Protein AF-A0AAW2D6A8-F1 (afdb_monomer)

pLDDT: mean 96.68, std 2.52, range [74.62, 98.5]

Secondary structure (DSSP, 8-state):
-HHHHHHHHHHHTTEETTTTEE--S-------S-S--EEEEE-SSS---HHHHHHHHHHHHHTT--EEEEE---SS---B-BTTBHHHHHHHSSSTTS-B-HHHHHHH-

Organism: NCBI:txid425828

Sequence (109 aa):
MWGAMRGLETFSQLVWGEPLRVAVGLYIWDAPLFAHTGVLLDTSRDYYPVEDILRTIRVISVNKMNVFHWHITDSHSFPLLVPFEPDLAAKGSYGPDMLYSPYNVNRIV

Radius of gyration: 18.93 Å; Cα contacts (8 Å, |Δi|>4): 119; chains: 1; bounding box: 34×32×54 Å

Solvent-accessible surface area (backbone atoms only — not comparable to full-atom values): 6736 Å² total; per-residue (Å²): 114,70,68,59,56,51,49,51,52,55,51,58,74,45,49,48,73,88,74,79,43,68,78,77,95,78,84,88,87,87,78,79,94,59,97,78,39,69,50,77,48,70,39,16,89,46,83,69,59,68,68,58,54,52,52,47,52,51,54,38,47,75,69,68,38,78,40,80,45,73,42,48,61,53,96,76,12,27,19,56,47,39,90,93,48,49,62,53,20,75,72,28,26,92,44,96,85,46,57,40,44,66,68,52,50,56,74,76,101

Structure (mmCIF, N/CA/C/O backbone):
data_AF-A0AAW2D6A8-F1
#
_entry.id   AF-A0AAW2D6A8-F1
#
loop_
_atom_site.group_PDB
_atom_site.id
_atom_site.type_symbol
_atom_site.label_atom_id
_atom_site.label_alt_id
_atom_site.label_comp_id
_atom_site.label_asym_id
_atom_site.label_entity_id
_atom_site.label_seq_id
_atom_site.pdbx_PDB_ins_code
_atom_site.Cartn_x
_atom_site.Cartn_y
_atom_site.Cartn_z
_atom_site.occupancy
_atom_site.B_iso_or_equiv
_atom_site.auth_seq_id
_atom_site.auth_comp_id
_atom_site.auth_asym_id
_atom_site.auth_atom_id
_atom_site.pdbx_PDB_model_num
ATOM 1 N N . MET A 1 1 ? 0.499 -11.190 -15.415 1.00 74.62 1 MET A N 1
ATOM 2 C CA . MET A 1 1 ? -0.118 -9.882 -15.095 1.00 74.62 1 MET A CA 1
ATOM 3 C C . MET A 1 1 ? 0.858 -8.932 -14.391 1.00 74.62 1 MET A C 1
ATOM 5 O O . MET A 1 1 ? 1.058 -7.838 -14.893 1.00 74.62 1 MET A O 1
ATOM 9 N N . TRP A 1 2 ? 1.540 -9.342 -13.310 1.00 89.88 2 TRP A N 1
ATOM 10 C CA . TRP A 1 2 ? 2.435 -8.473 -12.514 1.00 89.88 2 TRP A CA 1
ATOM 11 C C . TRP A 1 2 ? 3.598 -7.816 -13.279 1.00 89.88 2 TRP A C 1
ATOM 13 O O . TRP A 1 2 ? 3.808 -6.615 -13.143 1.00 89.88 2 TRP A O 1
ATOM 23 N N . GLY A 1 3 ? 4.318 -8.561 -14.127 1.00 94.62 3 GLY A N 1
ATOM 24 C CA . GLY A 1 3 ? 5.438 -8.008 -14.908 1.00 94.62 3 GLY A CA 1
ATOM 25 C C . GLY A 1 3 ? 5.023 -6.910 -15.895 1.00 94.62 3 GLY A C 1
ATOM 26 O O . GLY A 1 3 ? 5.742 -5.931 -16.058 1.00 94.62 3 GLY A O 1
ATOM 27 N N . ALA A 1 4 ? 3.824 -7.009 -16.481 1.00 96.00 4 ALA A N 1
ATOM 28 C CA . ALA A 1 4 ? 3.305 -5.990 -17.395 1.00 96.00 4 ALA A CA 1
ATOM 29 C C . ALA A 1 4 ? 3.071 -4.648 -16.682 1.00 96.00 4 ALA A C 1
ATOM 31 O O . ALA A 1 4 ? 3.414 -3.606 -17.228 1.00 96.00 4 ALA A O 1
ATOM 32 N N . MET A 1 5 ? 2.572 -4.661 -15.440 1.00 95.56 5 MET A N 1
ATOM 33 C CA . MET A 1 5 ? 2.414 -3.435 -14.644 1.00 95.56 5 MET A CA 1
ATOM 34 C C . MET A 1 5 ? 3.761 -2.779 -14.325 1.00 95.56 5 MET A C 1
ATOM 36 O O . MET A 1 5 ? 3.877 -1.559 -14.382 1.00 95.56 5 MET A O 1
ATOM 40 N N . ARG A 1 6 ? 4.805 -3.575 -14.052 1.00 97.00 6 ARG A N 1
ATOM 41 C CA . ARG A 1 6 ? 6.170 -3.051 -13.870 1.00 97.00 6 ARG A CA 1
ATOM 42 C C . ARG A 1 6 ? 6.734 -2.468 -15.163 1.00 97.00 6 ARG A C 1
ATOM 44 O O . ARG A 1 6 ? 7.378 -1.426 -15.117 1.00 97.00 6 ARG A O 1
ATOM 51 N N . GLY A 1 7 ? 6.448 -3.103 -16.299 1.00 96.88 7 GLY A N 1
ATOM 52 C CA . GLY A 1 7 ? 6.788 -2.586 -17.623 1.00 96.88 7 GLY A CA 1
ATOM 53 C C . GLY A 1 7 ? 6.091 -1.261 -17.938 1.00 96.88 7 GLY A C 1
ATOM 54 O O . GLY A 1 7 ? 6.742 -0.353 -18.439 1.00 96.88 7 GLY A O 1
ATOM 55 N N . LEU A 1 8 ? 4.807 -1.113 -17.588 1.00 96.50 8 LEU A N 1
ATOM 56 C CA . LEU A 1 8 ? 4.070 0.150 -17.729 1.00 96.50 8 LEU A CA 1
ATOM 57 C C . LEU A 1 8 ? 4.647 1.261 -16.844 1.00 96.50 8 LEU A C 1
ATOM 59 O O . LEU A 1 8 ? 4.742 2.399 -17.292 1.00 96.50 8 LEU A O 1
ATOM 63 N N . GLU A 1 9 ? 5.076 0.929 -15.626 1.00 97.38 9 GLU A N 1
ATOM 64 C CA . GLU A 1 9 ? 5.776 1.878 -14.757 1.00 97.38 9 GLU A CA 1
ATOM 65 C C . GLU A 1 9 ? 7.135 2.287 -15.342 1.00 97.38 9 GLU A C 1
ATOM 67 O O . GLU A 1 9 ? 7.478 3.459 -15.353 1.00 97.38 9 GLU A O 1
ATOM 72 N N . THR A 1 10 ? 7.913 1.358 -15.902 1.00 97.62 10 THR A N 1
ATOM 73 C CA . THR A 1 10 ? 9.139 1.733 -16.628 1.00 97.62 10 THR A CA 1
ATOM 74 C C . THR A 1 10 ? 8.824 2.581 -17.862 1.00 97.62 10 THR A C 1
ATOM 76 O O . THR A 1 10 ? 9.535 3.537 -18.142 1.00 97.62 10 THR A O 1
ATOM 79 N N . PHE A 1 11 ? 7.750 2.273 -18.590 1.00 96.31 11 PHE A N 1
ATOM 80 C CA . PHE A 1 11 ? 7.337 3.040 -19.762 1.00 96.31 11 PHE A CA 1
ATOM 81 C C . PHE A 1 11 ? 6.936 4.478 -19.410 1.00 96.31 11 PHE A C 1
ATOM 83 O O . PHE A 1 11 ? 7.317 5.393 -20.136 1.00 96.31 11 PHE A O 1
ATOM 90 N N . SER A 1 12 ? 6.226 4.706 -18.298 1.00 95.94 12 SER A N 1
ATOM 91 C CA . SER A 1 12 ? 5.855 6.061 -17.857 1.00 95.94 12 SER A CA 1
ATOM 92 C C . SER A 1 12 ? 7.091 6.938 -17.610 1.00 95.94 12 SER A C 1
ATOM 94 O O . SER A 1 12 ? 7.089 8.118 -17.952 1.00 95.94 12 SER A O 1
ATOM 96 N N . GLN A 1 13 ? 8.179 6.337 -17.119 1.00 96.25 13 GLN A N 1
ATOM 97 C CA . GLN A 1 13 ? 9.468 6.992 -16.878 1.00 96.25 13 GLN A CA 1
ATOM 98 C C . GLN A 1 13 ? 10.221 7.344 -18.176 1.00 96.25 13 GLN A C 1
ATOM 100 O O . GLN A 1 13 ? 11.159 8.137 -18.144 1.00 96.25 13 GLN A O 1
ATOM 105 N N . LEU A 1 14 ? 9.808 6.794 -19.326 1.00 97.19 14 LEU A N 1
ATOM 106 C CA . LEU A 1 14 ? 10.349 7.128 -20.651 1.00 97.19 14 LEU A CA 1
ATOM 107 C C . LEU A 1 14 ? 9.614 8.292 -21.330 1.00 97.19 14 LEU A C 1
ATOM 109 O O . LEU A 1 14 ? 9.956 8.627 -22.465 1.00 97.19 14 LEU A O 1
ATOM 113 N N . VAL A 1 15 ? 8.603 8.885 -20.688 1.00 96.50 15 VAL A N 1
ATOM 114 C CA . VAL A 1 15 ? 7.837 10.022 -21.217 1.00 96.50 15 VAL A CA 1
ATOM 115 C C . VAL A 1 15 ? 8.289 11.313 -20.528 1.00 96.50 15 VAL A C 1
ATOM 117 O O . VAL A 1 15 ? 8.326 11.373 -19.302 1.00 96.50 15 VAL A O 1
ATOM 120 N N . TRP A 1 16 ? 8.620 12.365 -21.286 1.00 96.69 16 TRP A N 1
ATOM 121 C CA . TRP A 1 16 ? 9.060 13.648 -20.712 1.00 96.69 16 TRP A CA 1
ATOM 122 C C . TRP A 1 16 ? 8.761 14.869 -21.594 1.00 96.69 16 TRP A C 1
ATOM 124 O O . TRP A 1 16 ? 8.532 14.749 -22.796 1.00 96.69 16 TRP A O 1
ATOM 134 N N . GLY A 1 17 ? 8.870 16.062 -20.998 1.00 96.12 17 GLY A N 1
ATOM 135 C CA . GLY A 1 17 ? 8.890 17.353 -21.694 1.00 96.12 17 GLY A CA 1
ATOM 136 C C . GLY A 1 17 ? 7.524 17.920 -22.097 1.00 96.12 17 GLY A C 1
ATOM 137 O O . GLY A 1 17 ? 6.500 17.247 -22.032 1.00 96.12 17 GLY A O 1
ATOM 138 N N . GLU A 1 18 ? 7.541 19.181 -22.538 1.00 95.25 18 GLU A N 1
ATOM 139 C CA . GLU A 1 18 ? 6.399 19.896 -23.119 1.00 95.25 18 GLU A CA 1
ATOM 140 C C . GLU A 1 18 ? 6.817 20.481 -24.487 1.00 95.25 18 GLU A C 1
ATOM 142 O O . GLU A 1 18 ? 7.681 21.360 -24.528 1.00 95.25 18 GLU A O 1
ATOM 147 N N . PRO A 1 19 ? 6.292 19.991 -25.632 1.00 94.19 19 PRO A N 1
ATOM 148 C CA . PRO A 1 19 ? 5.320 18.903 -25.778 1.00 94.19 19 PRO A CA 1
ATOM 149 C C . PRO A 1 19 ? 5.887 17.545 -25.342 1.00 94.19 19 PRO A C 1
ATOM 151 O O . PRO A 1 19 ? 7.105 17.364 -25.330 1.00 94.19 19 PRO A O 1
ATOM 154 N N . LEU A 1 20 ? 4.994 16.598 -25.028 1.00 96.69 20 LEU A N 1
ATOM 155 C CA . LEU A 1 20 ? 5.362 15.244 -24.603 1.00 96.69 20 LEU A CA 1
ATOM 156 C C . LEU A 1 20 ? 6.233 14.543 -25.651 1.00 96.69 20 LEU A C 1
ATOM 158 O O . LEU A 1 20 ? 5.919 14.521 -26.843 1.00 96.69 20 LEU A O 1
ATOM 162 N N . ARG A 1 21 ? 7.316 13.930 -25.180 1.00 96.81 21 ARG A N 1
ATOM 163 C CA . ARG A 1 21 ? 8.267 13.130 -25.955 1.00 96.81 21 ARG A CA 1
ATOM 164 C C . ARG A 1 21 ? 8.390 11.755 -25.320 1.00 96.81 21 ARG A C 1
ATOM 166 O O . ARG A 1 21 ? 8.248 11.615 -24.109 1.00 96.81 21 ARG A O 1
ATOM 173 N N . VAL A 1 22 ? 8.676 10.758 -26.148 1.00 96.62 22 VAL A N 1
ATOM 174 C CA . VAL A 1 22 ? 8.923 9.378 -25.721 1.00 96.62 22 VAL A CA 1
ATOM 175 C C . VAL A 1 22 ? 10.203 8.899 -26.387 1.00 96.62 22 VAL A C 1
ATOM 177 O O . VAL A 1 22 ? 10.433 9.184 -27.564 1.00 96.62 22 VAL A O 1
ATOM 180 N N . ALA A 1 23 ? 11.046 8.183 -25.649 1.00 93.50 23 ALA A N 1
ATOM 181 C CA . ALA A 1 23 ? 12.260 7.606 -26.210 1.00 93.50 23 ALA A CA 1
ATOM 182 C C . ALA A 1 23 ? 11.914 6.474 -27.194 1.00 93.50 23 ALA A C 1
ATOM 184 O O . ALA A 1 23 ? 11.066 5.629 -26.910 1.00 93.50 23 ALA A O 1
ATOM 185 N N . VAL A 1 24 ? 12.582 6.446 -28.350 1.00 94.56 24 VAL A N 1
ATOM 186 C CA . VAL A 1 24 ? 12.355 5.456 -29.416 1.00 94.56 24 VAL A CA 1
ATOM 187 C C . VAL A 1 24 ? 13.617 4.641 -29.688 1.00 94.56 24 VAL A C 1
ATOM 189 O O . VAL A 1 24 ? 14.727 5.104 -29.437 1.00 94.56 24 VAL A O 1
ATOM 192 N N . GLY A 1 25 ? 13.447 3.420 -30.204 1.00 95.50 25 GLY A N 1
ATOM 193 C CA . GLY A 1 25 ? 14.567 2.518 -30.503 1.00 95.50 25 GLY A CA 1
ATOM 194 C C . GLY A 1 25 ? 15.205 1.870 -29.269 1.00 95.50 25 GLY A C 1
ATOM 195 O O . GLY A 1 25 ? 16.339 1.406 -29.346 1.00 95.50 25 GLY A O 1
ATOM 196 N N . LEU A 1 26 ? 14.497 1.842 -28.136 1.00 96.06 26 LEU A N 1
ATOM 197 C CA . LEU A 1 26 ? 14.963 1.207 -26.904 1.00 96.06 26 LEU A CA 1
ATOM 198 C C . LEU A 1 26 ? 14.541 -0.265 -26.830 1.00 96.06 26 LEU A C 1
ATOM 200 O O . LEU A 1 26 ? 13.419 -0.622 -27.185 1.00 96.06 26 LEU A O 1
ATOM 204 N N . TYR A 1 27 ? 15.426 -1.093 -26.280 1.00 97.12 27 TYR A N 1
ATOM 205 C CA . TYR A 1 27 ? 15.123 -2.446 -25.824 1.00 97.12 27 TYR A CA 1
ATOM 206 C C . TYR A 1 27 ? 15.457 -2.537 -24.333 1.00 97.12 27 TYR A C 1
ATOM 208 O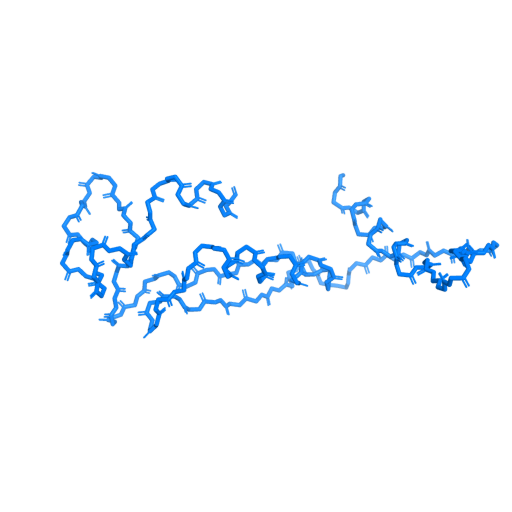 O . TYR A 1 27 ? 16.599 -2.297 -23.942 1.00 97.12 27 TYR A O 1
ATOM 216 N N . ILE A 1 28 ? 14.461 -2.857 -23.505 1.00 97.56 28 ILE A N 1
ATOM 217 C CA . ILE A 1 28 ? 14.611 -2.990 -22.052 1.00 97.56 28 ILE A CA 1
ATOM 218 C C . ILE A 1 28 ? 14.198 -4.404 -21.657 1.00 97.56 28 ILE A C 1
ATOM 220 O O . ILE A 1 28 ? 13.079 -4.833 -21.935 1.00 97.56 28 ILE A O 1
ATOM 224 N N . TRP A 1 29 ? 15.104 -5.105 -20.983 1.00 97.81 29 TRP A N 1
ATOM 225 C CA . TRP A 1 29 ? 14.840 -6.370 -20.310 1.00 97.81 29 TRP A CA 1
ATOM 226 C C . TRP A 1 29 ? 15.030 -6.145 -18.811 1.00 97.81 29 TRP A C 1
ATOM 228 O O . TRP A 1 29 ? 16.063 -5.612 -18.408 1.00 97.81 29 TRP A O 1
ATOM 238 N N . ASP A 1 30 ? 14.033 -6.500 -18.003 1.00 97.69 30 ASP A N 1
ATOM 239 C CA . ASP A 1 30 ? 14.029 -6.222 -16.565 1.00 97.69 30 ASP A CA 1
ATOM 240 C C . ASP A 1 30 ? 13.316 -7.339 -15.789 1.00 97.69 30 ASP A C 1
ATOM 242 O O . ASP A 1 30 ? 12.319 -7.904 -16.253 1.00 97.69 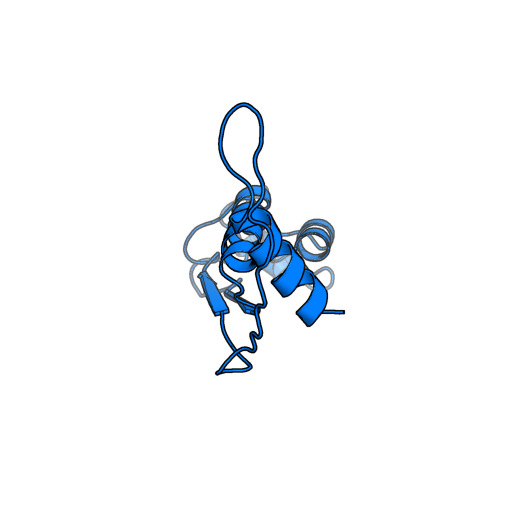30 ASP A O 1
ATOM 246 N N . ALA A 1 31 ? 13.838 -7.657 -14.605 1.00 96.75 31 ALA A N 1
ATOM 247 C CA . ALA A 1 31 ? 13.294 -8.638 -13.676 1.00 96.75 31 ALA A CA 1
ATOM 248 C C . ALA A 1 31 ? 13.777 -8.339 -12.242 1.00 96.75 31 ALA A C 1
ATOM 250 O O . ALA A 1 31 ? 14.926 -7.935 -12.052 1.00 96.75 31 ALA A O 1
ATOM 251 N N . PRO A 1 32 ? 12.942 -8.562 -11.209 1.00 97.00 32 PRO A N 1
ATOM 252 C CA . PRO A 1 32 ? 13.347 -8.315 -9.831 1.00 97.00 32 PRO A CA 1
ATOM 253 C C . PRO A 1 32 ? 14.398 -9.334 -9.372 1.00 97.00 32 PRO A C 1
ATOM 255 O O . PRO A 1 32 ? 14.237 -10.536 -9.581 1.00 97.00 32 PRO A O 1
ATOM 258 N N . LEU A 1 33 ? 15.436 -8.864 -8.672 1.00 97.38 33 LEU A N 1
ATOM 259 C CA . LEU A 1 33 ? 16.432 -9.738 -8.038 1.00 97.38 33 LEU A CA 1
ATOM 260 C C . LEU A 1 33 ? 15.841 -10.524 -6.854 1.00 97.38 33 LEU A C 1
ATOM 262 O O . LEU A 1 33 ? 16.191 -11.681 -6.638 1.00 97.38 33 LEU A O 1
ATOM 266 N N . PHE A 1 34 ? 14.930 -9.901 -6.100 1.00 96.94 34 PHE A N 1
ATOM 267 C CA . PHE A 1 34 ? 14.270 -10.499 -4.940 1.00 96.94 34 PHE A CA 1
ATOM 268 C C . PHE A 1 34 ? 12.754 -10.502 -5.120 1.00 96.94 34 PHE A C 1
ATOM 270 O O . PHE A 1 34 ? 12.161 -9.500 -5.515 1.00 96.94 34 PHE A O 1
ATOM 277 N N . ALA A 1 35 ? 12.114 -11.621 -4.778 1.00 95.88 35 ALA A N 1
ATOM 278 C CA . ALA A 1 35 ? 10.661 -11.757 -4.874 1.00 95.88 35 ALA A CA 1
ATOM 279 C C . ALA A 1 35 ? 9.902 -10.981 -3.783 1.00 95.88 35 ALA A C 1
ATOM 281 O O . ALA A 1 35 ? 8.710 -10.735 -3.944 1.00 95.88 35 ALA A O 1
ATOM 282 N N . HIS A 1 36 ? 10.562 -10.603 -2.685 1.00 96.88 36 HIS A N 1
ATOM 283 C CA . HIS A 1 36 ? 9.956 -9.886 -1.564 1.00 96.88 36 HIS A CA 1
ATOM 284 C C . HIS A 1 36 ? 10.637 -8.528 -1.385 1.00 96.88 36 HIS A C 1
ATOM 286 O O . HIS A 1 36 ? 11.789 -8.454 -0.965 1.00 96.88 36 HIS A O 1
ATOM 292 N N . THR A 1 37 ? 9.915 -7.457 -1.702 1.00 96.94 37 THR A N 1
ATOM 293 C CA . THR A 1 37 ? 10.376 -6.070 -1.574 1.00 96.94 37 THR A CA 1
ATOM 294 C C . THR A 1 37 ? 9.243 -5.243 -0.988 1.00 96.94 37 THR A C 1
ATOM 296 O O . THR A 1 37 ? 8.208 -5.059 -1.632 1.00 96.94 37 THR A O 1
ATOM 299 N N . GLY A 1 38 ? 9.395 -4.782 0.250 1.00 96.19 38 GLY A N 1
ATOM 300 C CA . GLY A 1 38 ? 8.277 -4.171 0.950 1.00 96.19 38 GLY A CA 1
ATOM 301 C C . GLY A 1 38 ? 8.637 -3.092 1.945 1.00 96.19 38 GLY A C 1
ATOM 302 O O . GLY A 1 38 ? 9.797 -2.897 2.297 1.00 96.19 38 GLY A O 1
ATOM 303 N N . VAL A 1 39 ? 7.589 -2.406 2.386 1.00 97.69 39 VAL A N 1
ATOM 304 C CA . VAL A 1 39 ? 7.625 -1.361 3.410 1.00 97.69 39 VAL A CA 1
ATOM 305 C C . VAL A 1 39 ? 6.667 -1.758 4.519 1.00 97.69 39 VAL A C 1
ATOM 307 O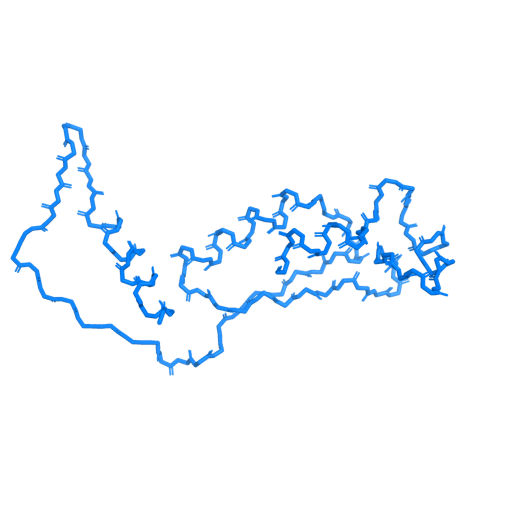 O . VAL A 1 39 ? 5.552 -2.201 4.237 1.00 97.69 39 VAL A O 1
ATOM 310 N N . LEU A 1 40 ? 7.108 -1.590 5.763 1.00 98.19 40 LEU A N 1
ATOM 311 C CA . LEU A 1 40 ? 6.261 -1.726 6.939 1.00 98.19 40 LEU A CA 1
ATOM 312 C C . LEU A 1 40 ? 5.716 -0.356 7.341 1.00 98.19 40 LEU A C 1
ATOM 314 O O . LEU A 1 40 ? 6.494 0.587 7.483 1.00 98.19 40 LEU A O 1
ATOM 318 N N . LEU A 1 41 ? 4.401 -0.260 7.536 1.00 98.31 41 LEU A N 1
ATOM 319 C CA . LEU A 1 41 ? 3.754 0.903 8.140 1.00 98.31 41 LEU A CA 1
ATOM 320 C C . LEU A 1 41 ? 3.085 0.487 9.450 1.00 98.31 41 LEU A C 1
ATOM 322 O O . LEU A 1 41 ? 2.200 -0.369 9.447 1.00 98.31 41 LEU A O 1
ATOM 326 N N . ASP A 1 42 ? 3.522 1.106 10.543 1.00 98.50 42 ASP A N 1
ATOM 327 C CA . ASP A 1 42 ? 2.910 0.982 11.864 1.00 98.50 42 ASP A CA 1
ATOM 328 C C . ASP A 1 42 ? 1.804 2.024 11.998 1.00 98.50 42 ASP A C 1
ATOM 330 O O . ASP A 1 42 ? 2.067 3.225 11.962 1.00 98.50 42 ASP A O 1
ATOM 334 N N . THR A 1 43 ? 0.567 1.548 12.118 1.00 98.31 43 THR A N 1
ATOM 335 C CA . THR A 1 43 ? -0.607 2.403 12.322 1.00 98.31 43 THR A CA 1
ATOM 336 C C . THR A 1 43 ? -1.230 2.233 13.702 1.00 98.31 43 THR A C 1
ATOM 338 O O . THR A 1 43 ? -2.386 2.604 13.897 1.00 98.31 43 THR A O 1
ATOM 341 N N . SER A 1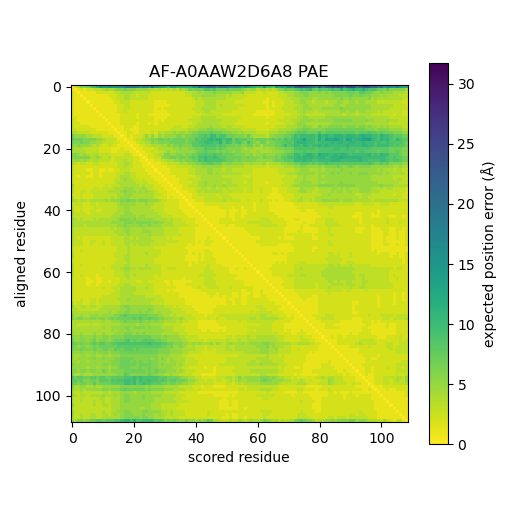 44 ? -0.510 1.598 14.629 1.00 97.94 44 SER A N 1
ATOM 342 C CA . SER A 1 44 ? -0.938 1.445 16.014 1.00 97.94 44 SER A CA 1
ATOM 343 C C . SER A 1 44 ? -0.298 2.482 16.928 1.00 97.94 44 SER A C 1
ATOM 345 O O . SER A 1 44 ? -0.969 2.997 17.820 1.00 97.94 44 SER A O 1
ATOM 347 N N . ARG A 1 45 ? 0.981 2.812 16.717 1.00 97.69 45 ARG A N 1
ATOM 348 C CA . ARG A 1 45 ? 1.667 3.846 17.515 1.00 97.69 45 ARG A CA 1
ATOM 349 C C . ARG A 1 45 ? 1.150 5.255 17.247 1.00 97.69 45 ARG A C 1
ATOM 351 O O . ARG A 1 45 ? 1.182 6.085 18.144 1.00 97.69 45 ARG A O 1
ATOM 358 N N . ASP A 1 46 ? 0.666 5.480 16.031 1.00 97.44 46 ASP A N 1
ATOM 359 C CA . ASP A 1 46 ? -0.026 6.684 15.589 1.00 97.44 46 ASP A CA 1
ATOM 360 C C . ASP A 1 46 ? -1.087 6.283 14.557 1.00 97.44 46 ASP A C 1
ATOM 362 O O . ASP A 1 46 ? -0.889 5.349 13.774 1.00 97.44 46 ASP A O 1
ATOM 366 N N . TYR A 1 47 ? -2.217 6.990 14.538 1.00 98.06 47 TYR A N 1
ATOM 367 C CA . TYR A 1 47 ? -3.259 6.760 13.539 1.00 98.06 47 TYR A CA 1
ATOM 368 C C . TYR A 1 47 ? -2.902 7.414 12.196 1.00 98.06 47 TYR A C 1
ATOM 370 O O . TYR A 1 47 ? -2.469 8.566 12.153 1.00 98.06 47 TYR A O 1
ATOM 378 N N . TYR A 1 48 ? -3.169 6.704 11.095 1.00 98.19 48 TYR A N 1
ATOM 379 C CA . TYR A 1 48 ? -3.009 7.208 9.732 1.00 98.19 48 TYR A CA 1
ATOM 380 C C . TYR A 1 48 ? -4.340 7.119 8.975 1.00 98.19 48 TYR A C 1
ATOM 382 O O . TYR A 1 48 ? -4.925 6.040 8.887 1.00 98.19 48 TYR A O 1
ATOM 390 N N . PRO A 1 49 ? -4.826 8.212 8.365 1.00 97.75 49 PRO A N 1
ATOM 391 C CA . PRO A 1 49 ? -5.993 8.150 7.494 1.00 97.75 49 PRO A CA 1
ATOM 392 C C . PRO A 1 49 ? -5.808 7.156 6.337 1.00 97.75 49 PRO A C 1
ATOM 394 O O . PRO A 1 49 ? -4.715 7.009 5.785 1.00 97.75 49 PRO A O 1
ATOM 397 N N . VAL A 1 50 ? -6.899 6.513 5.911 1.00 97.94 50 VAL A N 1
ATOM 398 C CA . VAL A 1 50 ? -6.901 5.527 4.808 1.00 97.94 50 VAL A CA 1
ATOM 399 C C . VAL A 1 50 ? -6.272 6.096 3.535 1.00 97.94 50 VAL A C 1
ATOM 401 O O . VAL A 1 50 ? -5.518 5.421 2.840 1.00 97.94 50 VAL A O 1
ATOM 404 N N . GLU A 1 51 ? -6.538 7.360 3.240 1.00 98.12 51 GLU A N 1
ATOM 405 C CA . GLU A 1 51 ? -6.026 8.070 2.075 1.00 98.12 51 GLU A CA 1
ATOM 406 C C . GLU A 1 51 ? -4.494 8.211 2.106 1.00 98.12 51 GLU A C 1
ATOM 408 O O . GLU A 1 51 ? -3.854 8.119 1.055 1.00 98.12 51 GLU A O 1
ATOM 413 N N . ASP A 1 52 ? -3.885 8.341 3.287 1.00 98.06 52 ASP A N 1
ATOM 414 C CA . ASP A 1 52 ? -2.428 8.365 3.444 1.00 98.06 52 ASP A CA 1
ATOM 415 C C . ASP A 1 52 ? -1.802 6.979 3.265 1.00 98.06 52 ASP A C 1
ATOM 417 O O . ASP A 1 52 ? -0.733 6.850 2.654 1.00 98.06 52 ASP A O 1
ATOM 421 N N . ILE A 1 53 ? -2.491 5.925 3.710 1.00 98.25 53 ILE A N 1
ATOM 422 C CA . ILE A 1 53 ? -2.087 4.535 3.456 1.00 98.25 53 ILE A CA 1
ATOM 423 C C . ILE A 1 53 ? -2.119 4.253 1.947 1.00 98.25 53 ILE A C 1
ATOM 425 O O . ILE A 1 53 ? -1.136 3.778 1.376 1.00 98.25 53 ILE A O 1
ATOM 429 N N . LEU A 1 54 ? -3.202 4.630 1.262 1.00 98.25 54 LEU A N 1
ATOM 430 C CA . LEU A 1 54 ? -3.336 4.472 -0.191 1.00 98.25 54 LEU A CA 1
ATOM 431 C C . LEU A 1 54 ? -2.291 5.284 -0.966 1.00 98.25 54 LEU A C 1
ATOM 433 O O . LEU A 1 54 ? -1.732 4.803 -1.957 1.00 98.25 54 LEU A O 1
ATOM 437 N N . ARG A 1 55 ? -1.984 6.504 -0.510 1.00 98.06 55 ARG A N 1
ATOM 438 C CA . ARG A 1 55 ? -0.893 7.318 -1.062 1.00 98.06 55 ARG A CA 1
ATOM 439 C C . ARG A 1 55 ? 0.453 6.610 -0.908 1.00 98.06 55 ARG A C 1
ATOM 441 O O . ARG A 1 55 ? 1.234 6.588 -1.857 1.00 98.06 55 ARG A O 1
ATOM 448 N N . THR A 1 56 ? 0.702 5.986 0.239 1.00 97.62 56 THR A N 1
ATOM 449 C CA . THR A 1 56 ? 1.918 5.204 0.503 1.00 97.62 56 THR A CA 1
ATOM 450 C C . THR A 1 56 ? 2.012 3.989 -0.420 1.00 97.62 56 THR A C 1
ATOM 452 O O . THR A 1 56 ? 3.035 3.799 -1.075 1.00 97.62 56 THR A O 1
ATOM 455 N N . ILE A 1 57 ? 0.929 3.224 -0.578 1.00 97.25 57 ILE A N 1
AT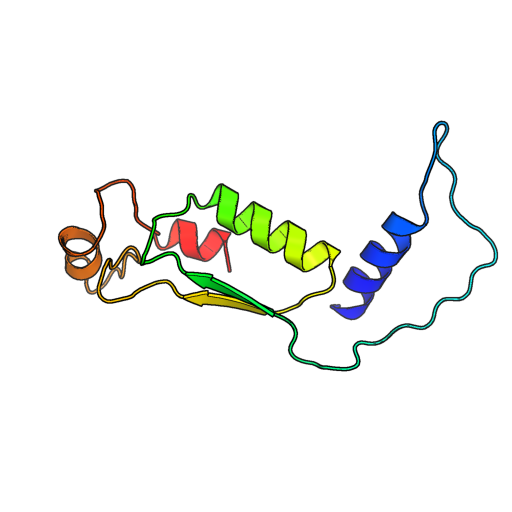OM 456 C CA . ILE A 1 57 ? 0.863 2.084 -1.508 1.00 97.25 57 ILE A CA 1
ATOM 457 C C . ILE A 1 57 ? 1.142 2.529 -2.949 1.00 97.25 57 ILE A C 1
ATOM 459 O O . ILE A 1 57 ? 1.894 1.868 -3.669 1.00 97.25 57 ILE A O 1
ATOM 463 N N . ARG A 1 58 ? 0.616 3.688 -3.368 1.00 96.62 58 ARG A N 1
ATOM 464 C CA . ARG A 1 58 ? 0.920 4.264 -4.686 1.00 96.62 58 ARG A CA 1
ATOM 465 C C . ARG A 1 58 ? 2.417 4.540 -4.850 1.00 96.62 58 ARG A C 1
ATOM 467 O O . ARG A 1 58 ? 2.982 4.180 -5.880 1.00 96.62 58 ARG A O 1
ATOM 474 N N . VAL A 1 59 ? 3.063 5.126 -3.842 1.00 96.69 59 VAL A N 1
ATOM 475 C CA . VAL A 1 59 ? 4.512 5.395 -3.856 1.00 96.69 59 VAL A CA 1
ATOM 476 C C . VAL A 1 59 ? 5.326 4.094 -3.908 1.00 96.69 59 VAL A C 1
ATOM 478 O O . VAL A 1 59 ? 6.272 3.983 -4.685 1.00 96.69 59 VAL A O 1
ATOM 481 N N . ILE A 1 60 ? 4.945 3.079 -3.135 1.00 95.94 60 ILE A N 1
ATOM 482 C C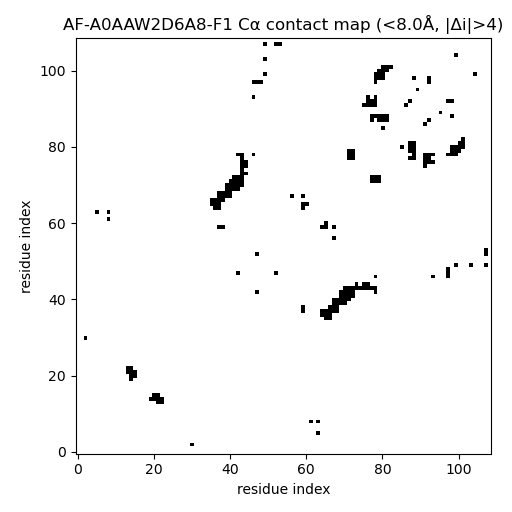A . ILE A 1 60 ? 5.581 1.751 -3.148 1.00 95.94 60 ILE A CA 1
ATOM 483 C C . ILE A 1 60 ? 5.452 1.111 -4.543 1.00 95.94 60 ILE A C 1
ATOM 485 O O . ILE A 1 60 ? 6.421 0.561 -5.068 1.00 95.94 60 ILE A O 1
ATOM 489 N N . SER A 1 61 ? 4.288 1.251 -5.188 1.00 94.44 61 SER A N 1
ATOM 490 C CA . SER A 1 61 ? 4.033 0.716 -6.528 1.00 94.44 61 SER A CA 1
ATOM 491 C C . SER A 1 61 ? 4.925 1.336 -7.609 1.00 94.44 61 SER A C 1
ATOM 493 O O . SER A 1 61 ? 5.506 0.584 -8.398 1.00 94.44 61 SER A O 1
ATOM 495 N N . VAL A 1 62 ? 5.076 2.670 -7.638 1.00 96.06 62 VAL A N 1
ATOM 496 C CA . VAL A 1 62 ? 5.944 3.350 -8.629 1.00 96.06 62 VAL A CA 1
ATOM 497 C C . VAL A 1 62 ? 7.428 3.021 -8.417 1.00 96.06 62 VAL A C 1
ATOM 499 O O . VAL A 1 62 ? 8.203 2.940 -9.365 1.00 96.06 62 VAL A O 1
ATOM 502 N N . ASN A 1 63 ? 7.814 2.690 -7.181 1.00 96.94 63 ASN A N 1
ATOM 503 C CA . ASN A 1 63 ? 9.148 2.182 -6.839 1.00 96.94 63 ASN A CA 1
ATOM 504 C C . ASN A 1 63 ? 9.310 0.667 -7.070 1.00 96.94 63 ASN A C 1
ATOM 506 O O . ASN A 1 63 ? 10.277 0.064 -6.611 1.00 96.94 63 ASN A O 1
ATOM 510 N N . LYS A 1 64 ? 8.365 0.029 -7.770 1.00 97.19 64 LYS A N 1
ATOM 511 C CA . LYS A 1 64 ? 8.358 -1.406 -8.097 1.00 97.19 64 LYS A CA 1
ATOM 512 C C . LYS A 1 64 ? 8.357 -2.366 -6.893 1.00 97.19 64 LYS A C 1
ATOM 514 O O . LYS A 1 64 ? 8.459 -3.576 -7.094 1.00 97.19 64 LYS A O 1
ATOM 519 N N . MET A 1 65 ? 8.134 -1.869 -5.677 1.00 97.00 65 MET A N 1
ATOM 520 C CA . MET A 1 65 ? 7.956 -2.696 -4.483 1.00 97.00 65 MET A CA 1
ATOM 521 C C . MET A 1 65 ? 6.600 -3.414 -4.515 1.00 97.00 65 MET A C 1
ATOM 523 O O . MET A 1 65 ? 5.654 -2.971 -5.178 1.00 97.00 65 MET A O 1
ATOM 527 N N . ASN A 1 66 ? 6.510 -4.573 -3.865 1.00 96.19 66 ASN A N 1
ATOM 528 C CA . ASN A 1 66 ? 5.397 -5.511 -4.029 1.00 96.19 66 ASN A CA 1
ATOM 529 C C . ASN A 1 66 ? 4.752 -6.006 -2.732 1.00 96.19 66 ASN A C 1
ATOM 531 O O . ASN A 1 66 ? 3.767 -6.734 -2.815 1.00 96.19 66 ASN A O 1
ATOM 535 N N . VAL A 1 67 ? 5.269 -5.622 -1.566 1.00 97.44 67 VAL A N 1
ATOM 536 C CA . VAL A 1 67 ? 4.679 -5.982 -0.274 1.00 97.44 67 VAL A CA 1
ATOM 537 C C . VAL A 1 67 ? 4.448 -4.728 0.558 1.00 97.44 67 VAL A C 1
ATOM 539 O O . VAL A 1 67 ? 5.364 -3.951 0.812 1.00 97.44 67 VAL A O 1
ATOM 542 N N . PHE A 1 68 ? 3.215 -4.543 1.009 1.00 97.94 68 PHE A N 1
ATOM 543 C CA . PHE A 1 68 ? 2.882 -3.576 2.044 1.00 97.94 68 PHE A CA 1
ATOM 544 C C . PHE A 1 68 ? 2.637 -4.347 3.339 1.00 97.94 68 PHE A C 1
ATOM 546 O O . PHE A 1 68 ? 1.654 -5.077 3.456 1.00 97.94 68 PHE A O 1
ATOM 553 N N . HIS A 1 69 ? 3.569 -4.247 4.283 1.00 98.25 69 HIS A N 1
ATOM 554 C CA . HIS A 1 69 ? 3.433 -4.878 5.586 1.00 98.25 69 HIS A CA 1
ATOM 555 C C . HIS A 1 69 ? 2.704 -3.906 6.511 1.00 98.25 69 HIS A C 1
ATOM 557 O O . HIS A 1 69 ? 3.269 -2.931 7.000 1.00 98.25 69 HIS A O 1
ATOM 563 N N . TRP A 1 70 ? 1.426 -4.169 6.741 1.00 98.19 70 TRP A N 1
ATOM 564 C CA . TRP A 1 70 ? 0.615 -3.332 7.606 1.00 98.19 70 TRP A CA 1
ATOM 565 C C . TRP A 1 70 ? 0.694 -3.815 9.059 1.00 98.19 70 TRP A C 1
ATOM 567 O O . TRP A 1 70 ? 0.049 -4.793 9.434 1.00 98.19 70 TRP A O 1
ATOM 577 N N . HIS A 1 71 ? 1.494 -3.133 9.879 1.00 98.44 71 HIS A N 1
ATOM 578 C CA . HIS A 1 71 ? 1.546 -3.357 11.325 1.00 98.44 71 HIS A CA 1
ATOM 579 C C . HIS A 1 71 ? 0.398 -2.581 11.978 1.00 98.44 71 HIS A C 1
ATOM 581 O O . HIS A 1 71 ? 0.523 -1.415 12.344 1.00 98.44 71 HIS A O 1
ATOM 587 N N . ILE A 1 72 ? -0.775 -3.212 12.004 1.00 97.94 72 ILE A N 1
ATOM 588 C CA . ILE A 1 72 ? -2.047 -2.528 12.268 1.00 97.94 72 ILE A CA 1
ATOM 589 C C . ILE A 1 72 ? -2.399 -2.402 13.757 1.00 97.94 72 ILE A C 1
ATOM 591 O O . ILE A 1 72 ? -3.161 -1.512 14.117 1.00 97.94 72 ILE A O 1
ATOM 595 N N . THR A 1 73 ? -1.844 -3.248 14.628 1.00 97.94 73 THR A N 1
ATOM 596 C CA . THR A 1 73 ? -2.119 -3.259 16.077 1.00 97.94 73 THR A CA 1
ATOM 597 C C . THR A 1 73 ? -0.838 -3.426 16.884 1.00 97.94 73 THR A C 1
ATOM 599 O O . THR A 1 73 ? 0.056 -4.166 16.482 1.00 97.94 73 THR A O 1
ATOM 602 N N . ASP A 1 74 ? -0.797 -2.820 18.061 1.00 98.12 74 ASP A N 1
ATOM 603 C CA . ASP A 1 74 ? 0.276 -2.881 19.052 1.00 98.12 74 ASP A CA 1
ATOM 604 C C . ASP A 1 74 ? -0.349 -2.554 20.425 1.00 98.12 74 ASP A C 1
ATOM 606 O O . ASP A 1 74 ? -1.551 -2.329 20.555 1.00 98.12 74 ASP A O 1
ATOM 610 N N . SER A 1 75 ? 0.466 -2.512 21.468 1.00 97.50 75 SER A N 1
ATOM 611 C CA . SER A 1 75 ? 0.084 -2.145 22.833 1.00 97.50 75 SER A CA 1
ATOM 612 C C . SER A 1 75 ? -0.513 -0.740 22.982 1.00 97.50 75 SER A C 1
ATOM 614 O O . SER A 1 75 ? -1.242 -0.498 23.941 1.00 97.50 75 SER A O 1
ATOM 616 N N . HIS A 1 76 ? -0.204 0.179 22.062 1.00 97.75 76 HIS A N 1
ATOM 617 C CA . HIS A 1 76 ? -0.651 1.571 22.131 1.00 97.75 76 HIS A CA 1
ATOM 618 C C . HIS A 1 76 ? -2.073 1.754 21.602 1.00 97.75 76 HIS A C 1
ATOM 620 O O . HIS A 1 76 ? -2.823 2.555 22.157 1.00 97.75 76 HIS A O 1
ATOM 626 N N . SER A 1 77 ? -2.446 1.022 20.545 1.00 98.25 77 SER A N 1
ATOM 627 C CA . SER A 1 77 ? -3.814 1.041 20.038 1.00 98.25 77 SER A CA 1
ATOM 628 C C . SER A 1 77 ? -4.209 -0.201 19.234 1.00 98.25 77 SER A C 1
ATOM 630 O O . SER A 1 77 ? -3.389 -0.881 18.609 1.00 98.25 77 SER A O 1
ATOM 632 N N . PHE A 1 78 ? -5.514 -0.449 19.194 1.00 98.38 78 PHE A N 1
ATOM 633 C CA . PHE A 1 78 ? -6.169 -1.457 18.370 1.00 98.38 78 PHE A CA 1
ATOM 634 C C . PHE A 1 78 ? -7.177 -0.768 17.429 1.00 98.38 78 PHE A C 1
ATOM 636 O O . PHE A 1 78 ? -8.360 -0.690 17.744 1.00 98.38 78 PHE A O 1
ATOM 643 N N . PRO A 1 79 ? -6.746 -0.217 16.281 1.00 97.94 79 PRO A N 1
ATOM 644 C CA . PRO A 1 79 ? -7.631 0.523 15.376 1.00 97.94 79 PRO A CA 1
ATOM 645 C C . PRO A 1 79 ? -8.454 -0.379 14.441 1.00 97.94 79 PRO A C 1
ATOM 647 O O . PRO A 1 79 ? -9.376 0.095 13.785 1.00 97.94 79 PRO A O 1
ATOM 650 N N . LEU A 1 80 ? -8.145 -1.673 14.330 1.00 97.94 80 LEU A N 1
ATOM 651 C CA . LEU A 1 80 ? -8.849 -2.585 13.425 1.00 97.94 80 LEU A CA 1
ATOM 652 C C . LEU A 1 80 ? -10.226 -2.981 13.979 1.00 97.94 80 LEU A C 1
ATOM 654 O O . LEU A 1 80 ? -10.311 -3.634 15.015 1.00 97.94 80 LEU A O 1
ATOM 658 N N . LEU A 1 81 ? -11.307 -2.681 13.257 1.00 97.75 81 LEU A N 1
ATOM 659 C CA . LEU A 1 81 ? -12.644 -3.134 13.640 1.00 97.75 81 LEU A CA 1
ATOM 660 C C . LEU A 1 81 ? -12.859 -4.594 13.223 1.00 97.75 81 LEU A C 1
ATOM 662 O O . LEU A 1 81 ? -13.095 -4.894 12.051 1.00 97.75 81 LEU A O 1
ATOM 666 N N . VAL A 1 82 ? -12.832 -5.496 14.204 1.00 96.75 82 VAL A N 1
ATOM 667 C CA . VAL A 1 82 ? -13.157 -6.915 14.026 1.00 96.75 82 VAL A CA 1
ATOM 668 C C . VAL A 1 82 ? -14.652 -7.116 14.311 1.00 96.75 82 VAL A C 1
ATOM 670 O O . VAL A 1 82 ? -15.062 -6.955 15.455 1.00 96.75 82 VAL A O 1
ATOM 673 N N . PRO A 1 83 ? -15.497 -7.487 13.326 1.00 94.81 83 PRO A N 1
ATOM 674 C CA . PRO A 1 83 ? -16.954 -7.518 13.520 1.00 94.81 83 PRO A CA 1
ATOM 675 C C . PRO A 1 83 ? -17.445 -8.448 14.634 1.00 94.81 83 PRO A C 1
ATOM 677 O O . PRO A 1 83 ? -18.461 -8.168 15.260 1.00 94.81 83 PRO A O 1
ATOM 680 N N . PHE A 1 84 ? -16.740 -9.558 14.867 1.00 97.00 84 PHE A N 1
ATOM 681 C CA . PHE A 1 84 ? -17.078 -10.518 15.922 1.00 97.00 84 PHE A CA 1
ATOM 682 C C . PHE A 1 84 ? -16.620 -10.061 17.316 1.00 97.00 84 PHE A C 1
ATOM 684 O O . PHE A 1 84 ? -17.140 -10.545 18.312 1.00 97.00 84 PHE A O 1
ATOM 691 N N . GLU A 1 85 ? -15.673 -9.125 17.381 1.00 97.19 85 GLU A N 1
ATOM 692 C CA . GLU A 1 85 ? -15.127 -8.596 18.630 1.00 97.19 85 GLU A CA 1
ATOM 693 C C . GLU A 1 85 ? -14.953 -7.067 18.517 1.00 97.19 85 GLU A C 1
ATOM 695 O O . GLU A 1 85 ? -13.836 -6.551 18.388 1.00 97.19 85 GLU A O 1
ATOM 700 N N . PRO A 1 86 ? -16.071 -6.316 18.486 1.00 96.12 86 PRO A N 1
ATOM 701 C CA . PRO A 1 86 ? -16.043 -4.872 18.274 1.00 96.12 86 PRO A CA 1
ATOM 702 C C . PRO A 1 86 ? -15.427 -4.114 19.457 1.00 96.12 86 PRO A C 1
ATOM 704 O O . PRO A 1 86 ? -14.916 -3.007 19.270 1.00 96.12 86 PRO A O 1
ATOM 707 N N . ASP A 1 87 ? -15.427 -4.708 20.656 1.00 97.50 87 ASP A N 1
ATOM 708 C CA . ASP A 1 87 ? -14.897 -4.078 21.865 1.00 97.50 87 ASP A CA 1
ATOM 709 C C . ASP A 1 87 ? -13.385 -3.835 21.783 1.00 97.50 87 ASP A C 1
ATOM 711 O O . ASP A 1 87 ? -12.899 -2.890 22.408 1.00 97.50 87 ASP A O 1
ATOM 715 N N . LEU A 1 88 ? -12.647 -4.625 20.990 1.00 97.56 88 LEU A N 1
ATOM 716 C CA . LEU A 1 88 ? -11.214 -4.409 20.766 1.00 97.56 88 LEU A CA 1
ATOM 717 C C . LEU A 1 88 ? -10.948 -3.022 20.180 1.00 97.56 88 LEU A C 1
ATOM 719 O O . LEU A 1 88 ? -10.136 -2.275 20.718 1.00 97.56 88 LEU A O 1
ATOM 723 N N . ALA A 1 89 ? -11.674 -2.646 19.125 1.00 97.19 89 ALA A N 1
ATOM 724 C CA . ALA A 1 89 ? -11.538 -1.323 18.524 1.00 97.19 89 ALA A CA 1
ATOM 725 C C . ALA A 1 89 ? -12.214 -0.235 19.360 1.00 97.19 89 ALA A C 1
ATOM 727 O O . ALA A 1 89 ? -11.651 0.845 19.539 1.00 97.19 89 ALA A O 1
ATOM 728 N N . ALA A 1 90 ? -13.395 -0.522 19.918 1.00 96.94 90 ALA A N 1
ATOM 729 C CA . ALA A 1 90 ? -14.149 0.451 20.704 1.00 96.94 90 ALA A CA 1
ATOM 730 C C . ALA A 1 90 ? -13.400 0.907 21.968 1.00 96.94 90 ALA A C 1
ATOM 732 O O . ALA A 1 90 ? -13.559 2.049 22.390 1.00 96.94 90 ALA A O 1
ATOM 733 N N . LYS A 1 91 ? -12.584 0.028 22.567 1.00 97.25 91 LYS A N 1
ATOM 734 C CA . LYS A 1 91 ? -11.796 0.320 23.777 1.00 97.25 91 LYS A CA 1
ATOM 735 C C . LYS A 1 91 ? -10.306 0.531 23.500 1.00 97.25 91 LYS A C 1
ATOM 737 O O . LYS A 1 91 ? -9.620 1.074 24.359 1.00 97.25 91 LYS A O 1
ATOM 742 N N . GLY A 1 92 ? -9.801 0.067 22.356 1.00 97.25 92 GLY A N 1
ATOM 743 C CA . GLY A 1 92 ? -8.378 0.093 22.017 1.00 97.25 92 GLY A CA 1
ATOM 744 C C . GLY A 1 92 ? -7.978 1.146 20.986 1.00 97.25 92 GLY A C 1
ATOM 745 O O . GLY A 1 92 ? -6.790 1.412 20.854 1.00 97.25 92 GLY A O 1
ATOM 746 N N . SER A 1 93 ? -8.903 1.746 20.238 1.00 97.25 93 SER A N 1
ATOM 747 C CA . SER A 1 93 ? -8.570 2.845 19.320 1.00 97.25 93 SER A CA 1
ATOM 748 C C . SER A 1 93 ? -8.337 4.163 20.069 1.00 97.25 93 SER A C 1
ATOM 750 O O . SER A 1 93 ? -8.826 4.366 21.180 1.00 97.25 93 SER A O 1
ATOM 752 N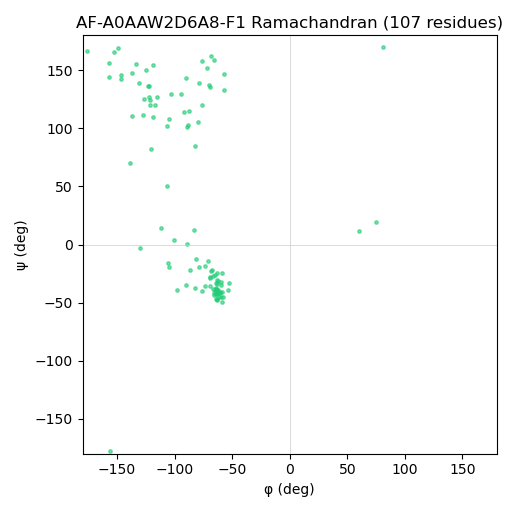 N . TYR A 1 94 ? -7.608 5.091 19.446 1.00 97.50 94 TYR A N 1
ATOM 753 C CA . TYR A 1 94 ? -7.399 6.434 20.001 1.00 97.50 94 TYR A CA 1
ATOM 754 C C . TYR A 1 94 ? -8.675 7.287 20.038 1.00 97.50 94 TYR A C 1
ATOM 756 O O . TYR A 1 94 ? -8.762 8.241 20.810 1.00 97.50 94 TYR A O 1
ATOM 764 N N . GLY A 1 95 ? -9.665 6.962 19.206 1.00 94.94 95 GLY A N 1
ATOM 765 C CA . GLY A 1 95 ? -10.927 7.681 19.127 1.00 94.94 95 GLY A CA 1
ATOM 766 C C . GLY A 1 95 ? -11.904 7.028 18.147 1.00 94.94 95 GLY A C 1
ATOM 767 O O . GLY A 1 95 ? -11.495 6.200 17.330 1.00 94.94 95 GLY A O 1
ATOM 768 N N . PRO A 1 96 ? -13.189 7.422 18.185 1.00 92.88 96 PRO A N 1
ATOM 769 C CA . PRO A 1 96 ? -14.254 6.785 17.405 1.00 92.88 96 PRO A CA 1
ATOM 770 C C . PRO A 1 96 ? -14.066 6.899 15.884 1.00 92.88 96 PRO A C 1
ATOM 772 O O . PRO A 1 96 ? -14.555 6.045 15.154 1.00 92.88 96 PRO A O 1
ATOM 775 N N . ASP A 1 97 ? -13.330 7.910 15.413 1.00 94.25 97 ASP A N 1
ATOM 776 C CA . ASP A 1 97 ? -13.032 8.124 13.988 1.00 94.25 97 ASP A CA 1
ATOM 777 C C . ASP A 1 97 ? -11.619 7.646 13.588 1.00 94.25 97 ASP A C 1
ATO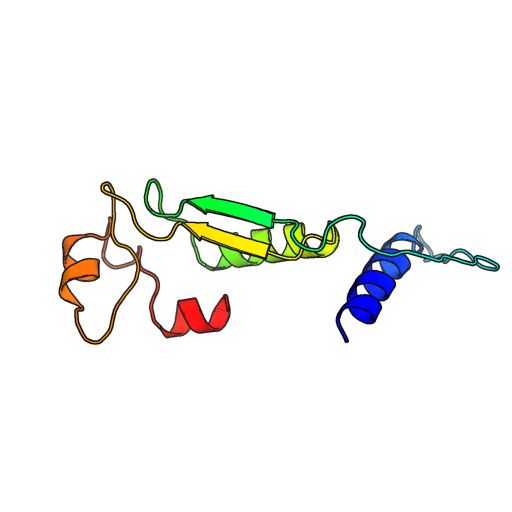M 779 O O . ASP A 1 97 ? -11.189 7.827 12.449 1.00 94.25 97 ASP A O 1
ATOM 783 N N . MET A 1 98 ? -10.877 7.039 14.521 1.00 97.38 98 MET A N 1
ATOM 784 C CA . MET A 1 98 ? -9.503 6.557 14.331 1.00 97.38 98 MET A CA 1
ATOM 785 C C . MET A 1 98 ? -9.466 5.028 14.247 1.00 97.38 98 MET A C 1
ATOM 787 O O . MET A 1 98 ? -8.718 4.358 14.962 1.00 97.38 98 MET A O 1
ATOM 791 N N . LEU A 1 99 ? -10.323 4.477 13.386 1.00 97.12 99 LEU A N 1
ATOM 792 C CA . LEU A 1 99 ? -10.504 3.041 13.199 1.00 97.12 99 LEU A CA 1
ATOM 793 C C . LEU A 1 99 ? -10.519 2.646 11.721 1.00 97.12 99 LEU A C 1
ATOM 795 O O . LEU A 1 99 ? -10.881 3.427 10.842 1.00 97.12 99 LEU A O 1
ATOM 799 N N . TYR A 1 100 ? -10.164 1.394 11.454 1.00 98.12 100 TYR A N 1
ATOM 800 C CA . TYR A 1 100 ? -10.245 0.773 10.140 1.00 98.12 100 TYR A CA 1
ATOM 801 C C . TYR A 1 100 ? -11.413 -0.206 10.124 1.00 98.12 100 TYR A C 1
ATOM 803 O O . TYR A 1 100 ? -11.329 -1.321 10.641 1.00 98.12 100 TYR A O 1
ATOM 811 N N . SER A 1 101 ? -12.522 0.220 9.522 1.00 97.38 101 SER A N 1
ATOM 812 C CA . SER A 1 101 ? -13.684 -0.640 9.291 1.00 97.38 101 SER A CA 1
ATOM 813 C C . SER A 1 101 ? -13.378 -1.741 8.261 1.00 97.38 101 SER A C 1
ATOM 815 O O . SER A 1 101 ? -12.462 -1.582 7.448 1.00 97.38 101 SER A O 1
ATOM 817 N N . PRO A 1 102 ? -14.187 -2.816 8.185 1.00 97.38 102 PRO A N 1
ATOM 818 C CA . PRO A 1 102 ? -14.079 -3.802 7.107 1.00 97.38 102 PRO A CA 1
ATOM 819 C C . PRO A 1 102 ? -14.116 -3.181 5.703 1.00 97.38 102 PRO A C 1
ATOM 821 O O . PRO A 1 102 ? -13.430 -3.649 4.797 1.00 97.38 102 PRO A O 1
ATOM 824 N N . TYR A 1 103 ? -14.867 -2.088 5.530 1.00 97.38 103 TYR A N 1
ATOM 825 C CA . TYR A 1 103 ? -14.874 -1.316 4.290 1.00 97.38 103 TYR A CA 1
ATOM 826 C C . TYR A 1 103 ? -13.519 -0.645 4.021 1.00 97.38 103 TYR A C 1
ATOM 828 O O . TYR A 1 103 ? -13.018 -0.701 2.901 1.00 97.38 103 TYR A O 1
ATOM 836 N N . ASN A 1 104 ? -12.893 -0.043 5.037 1.00 97.56 104 ASN A N 1
ATOM 837 C CA . ASN A 1 104 ? -11.566 0.560 4.888 1.00 97.56 104 ASN A CA 1
ATOM 838 C C . ASN A 1 104 ? -10.506 -0.487 4.542 1.00 97.56 104 ASN A C 1
ATOM 840 O O . ASN A 1 104 ? -9.700 -0.252 3.648 1.00 97.56 104 ASN A O 1
ATOM 844 N N . VAL A 1 105 ? -10.542 -1.647 5.202 1.00 97.31 105 VAL A N 1
ATOM 845 C CA . VAL A 1 105 ? -9.619 -2.753 4.919 1.00 97.31 105 VAL A CA 1
ATOM 846 C C . VAL A 1 105 ? -9.791 -3.245 3.481 1.00 97.31 105 VAL A C 1
ATOM 848 O O . VAL A 1 105 ? -8.800 -3.377 2.773 1.00 97.31 105 VAL A O 1
ATOM 851 N N . ASN A 1 106 ? -11.029 -3.423 3.007 1.00 97.00 106 ASN A N 1
ATOM 852 C CA . ASN A 1 106 ? -11.304 -3.818 1.620 1.00 97.00 106 ASN A CA 1
ATOM 853 C C . ASN A 1 106 ? -10.840 -2.772 0.591 1.00 97.00 106 ASN A C 1
ATOM 855 O O . ASN A 1 106 ? -10.452 -3.124 -0.512 1.00 97.00 106 ASN A O 1
ATOM 859 N N . ARG A 1 107 ? -10.842 -1.479 0.940 1.00 97.25 107 ARG A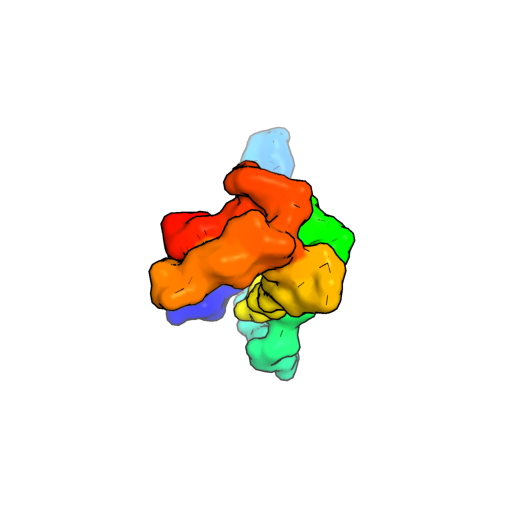 N 1
ATOM 860 C CA . ARG A 1 107 ? -10.277 -0.441 0.064 1.00 97.25 107 ARG A CA 1
ATOM 861 C C . ARG A 1 107 ? -8.753 -0.507 -0.051 1.00 97.25 107 ARG A C 1
ATOM 863 O O . ARG A 1 107 ? -8.218 -0.003 -1.035 1.00 97.25 107 ARG A O 1
ATOM 870 N N . ILE A 1 108 ? -8.071 -1.019 0.972 1.00 96.06 108 ILE A N 1
ATOM 871 C CA . ILE A 1 108 ? -6.604 -1.059 1.056 1.00 96.06 108 ILE A CA 1
ATOM 872 C C . ILE A 1 108 ? -6.042 -2.356 0.453 1.00 96.06 108 ILE A C 1
ATOM 874 O O . ILE A 1 108 ? -4.956 -2.316 -0.127 1.00 96.06 108 ILE A O 1
ATOM 878 N N . VAL A 1 109 ? -6.762 -3.475 0.601 1.00 92.81 109 VAL A N 1
ATOM 879 C CA . VAL A 1 109 ? -6.337 -4.836 0.215 1.00 92.81 109 VAL A CA 1
ATOM 880 C C . VAL A 1 109 ? -6.885 -5.256 -1.144 1.00 92.81 109 VAL A C 1
ATOM 882 O O . VAL A 1 109 ? -8.091 -5.047 -1.386 1.00 92.81 109 VAL A O 1
#

Nearest PDB structures (foldseek):
  2gk1-assembly1_M  TM=9.671E-01  e=2.451E-10  Homo sapiens
  1o7a-assembly3_E  TM=8.913E-01  e=1.881E-08  Homo sapiens
  2gjx-assembly1_B  TM=8.897E-01  e=4.791E-08  Homo sapiens
  5y0v-assembly1_A  TM=9.838E-01  e=2.379E-07  Ostrinia furnacalis
  3wmb-assembly1_A  TM=9.763E-01  e=2.082E-07  Ostrinia furnacalis

InterPro domains:
  IPR015883 Beta-hexosaminidase, catalytic domain [PF00728] (34-109)
  IPR017853 Glycoside hydrolase superfamily [SSF51445] (34-108)
  IPR025705 Beta-hexosaminidase [PR00738] (28-45)
  IPR025705 Beta-hexosaminidase [PR00738] (57-78)
  IPR025705 Beta-hexosaminidase [PTHR22600] (2-109)
  IPR029018 Beta-hexosaminidase-like, domain 2 [G3DSA:3.30.379.10] (1-30)
  IPR029018 Beta-hexosaminidase-like, domain 2 [SSF55545] (1-32)

Foldseek 3Di:
DLVVLVVVLVQVVQWDDVVIDGDPPDDDDDDDPDPAFEDEDECAQDFDDLVVLVVVVVVCVSVVHDDYHYNQHDPRARQEQDPVCRVRNVVGAPDPPRHQYPVSVVVND

Mean predicted aligned error: 3.36 Å